Protein AF-A0A7C4KK81-F1 (afdb_monomer)

Radius of gyration: 18.34 Å; Cα contacts (8 Å, |Δi|>4): 42; chains: 1; bounding box: 38×30×48 Å

Sequence (102 aa):
MLQDIVTVFTRELKEILQMRGTKRSGWINVLVVIGIMGVYMPLMSGREWVTNLLNPISFAWLPLFLVIGVVADSFAGERERHTLETLLASRLPDASILLGKI

Organism: NCBI:txid229919

Solvent-accessible surface area (backbone atoms only — not comparable to full-atom values): 5784 Å² total; per-residue (Å²): 98,73,68,51,18,51,51,43,29,54,49,50,54,50,46,60,66,65,66,49,61,65,65,67,58,56,53,49,52,53,50,50,52,47,46,42,64,70,44,48,47,41,65,74,51,44,68,48,46,76,74,32,73,64,52,58,56,72,53,49,60,59,63,50,60,64,45,49,56,58,58,50,44,65,59,50,48,35,60,76,66,64,42,51,67,58,56,71,70,40,95,65,56,68,69,28,55,53,62,24,74,108

Secondary structure (DSSP, 8-state):
-HHHHHHHHHHHHHHHHHHSSTHHHHHHHHHHHHHIIIIIHHHHHTTHHHH-THHHHHTTHHHHHHHHHHHHHHHHHHHHTT-HHHHHTSSS-HHHHHHHH-

pLDDT: mean 82.4, std 6.84, range [57.34, 91.25]

Structure (mmCIF, N/CA/C/O backbone):
data_AF-A0A7C4KK81-F1
#
_entry.id   AF-A0A7C4KK81-F1
#
loop_
_atom_site.group_PDB
_atom_site.id
_atom_site.type_symbol
_atom_site.label_atom_id
_atom_site.label_alt_id
_atom_site.label_comp_id
_atom_site.label_asym_id
_atom_site.label_entity_id
_atom_site.label_seq_id
_atom_site.pdbx_PDB_ins_code
_atom_site.Cartn_x
_atom_site.Cartn_y
_atom_site.Cartn_z
_atom_site.occupancy
_atom_site.B_iso_or_equiv
_atom_site.auth_seq_id
_atom_site.auth_comp_id
_atom_site.auth_asym_id
_atom_site.auth_atom_id
_atom_site.pdbx_PDB_model_num
ATOM 1 N N . MET A 1 1 ? -20.019 -10.182 9.942 1.00 75.88 1 MET A N 1
ATOM 2 C CA . MET A 1 1 ? -18.632 -10.606 9.636 1.00 75.88 1 MET A CA 1
ATOM 3 C C . MET A 1 1 ? -18.087 -9.953 8.371 1.00 75.88 1 MET A C 1
ATOM 5 O O . MET A 1 1 ? -17.259 -9.072 8.498 1.00 75.88 1 MET A O 1
ATOM 9 N N . LEU A 1 2 ? -18.550 -10.296 7.159 1.00 83.56 2 LEU A N 1
ATOM 10 C CA . LEU A 1 2 ? -18.044 -9.663 5.920 1.00 83.56 2 LEU A CA 1
ATOM 11 C C . LEU A 1 2 ? -18.266 -8.140 5.881 1.00 83.56 2 LEU A C 1
ATOM 13 O O . LEU A 1 2 ? -17.357 -7.393 5.543 1.00 83.56 2 LEU A O 1
ATOM 17 N N . GLN A 1 3 ? -19.449 -7.673 6.291 1.00 86.69 3 GLN A N 1
ATOM 18 C CA . GLN A 1 3 ? -19.739 -6.237 6.409 1.00 86.69 3 GLN A CA 1
ATOM 19 C C . GLN A 1 3 ? -18.859 -5.542 7.459 1.00 86.69 3 GLN A C 1
ATOM 21 O O . GLN A 1 3 ? -18.434 -4.410 7.248 1.00 86.69 3 GLN A O 1
ATOM 26 N N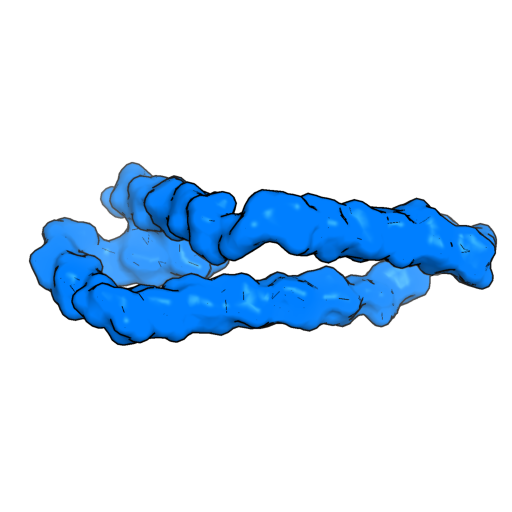 . ASP A 1 4 ? -18.541 -6.232 8.553 1.00 85.62 4 ASP A N 1
ATOM 27 C CA . ASP A 1 4 ? -17.691 -5.717 9.630 1.00 85.62 4 ASP A CA 1
ATOM 28 C C . ASP A 1 4 ? -16.242 -5.562 9.152 1.00 85.62 4 ASP A C 1
ATOM 30 O O . ASP A 1 4 ? -15.649 -4.500 9.324 1.00 85.62 4 ASP A O 1
ATOM 34 N N . ILE A 1 5 ? -15.711 -6.576 8.455 1.00 87.06 5 ILE A N 1
ATOM 35 C CA . ILE A 1 5 ? -14.381 -6.551 7.823 1.00 87.06 5 ILE A CA 1
ATOM 36 C C . ILE A 1 5 ? -14.280 -5.383 6.840 1.00 87.06 5 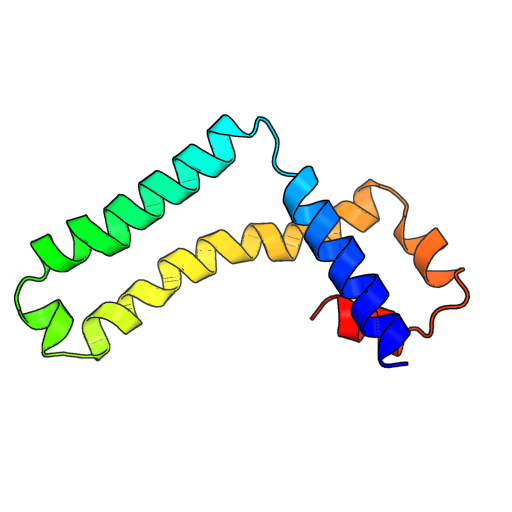ILE A C 1
ATOM 38 O O . ILE A 1 5 ? -13.357 -4.576 6.924 1.00 87.06 5 ILE A O 1
ATOM 42 N N . VAL A 1 6 ? -15.257 -5.245 5.938 1.00 88.94 6 VAL A N 1
ATOM 43 C CA . VAL A 1 6 ? -15.277 -4.152 4.952 1.00 88.94 6 VAL A CA 1
ATOM 44 C C . VAL A 1 6 ? -15.380 -2.787 5.636 1.00 88.94 6 VAL A C 1
ATOM 46 O O . VAL A 1 6 ? -14.776 -1.821 5.166 1.00 88.94 6 VAL A O 1
ATOM 49 N N . THR A 1 7 ? -16.103 -2.690 6.754 1.00 87.69 7 THR A N 1
ATOM 50 C CA . THR A 1 7 ? -16.216 -1.446 7.530 1.00 87.69 7 THR A CA 1
ATOM 51 C C . THR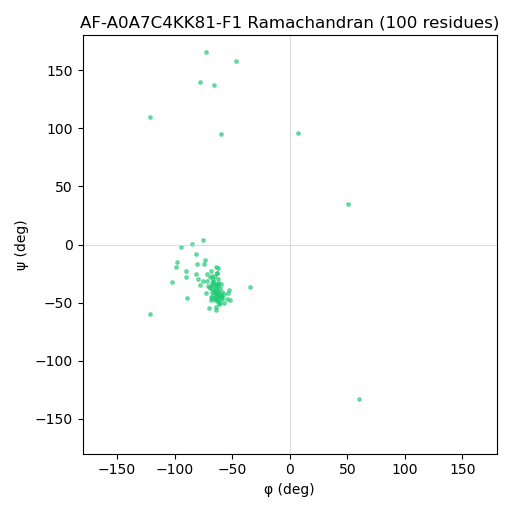 A 1 7 ? -14.870 -1.044 8.126 1.00 87.69 7 THR A C 1
ATOM 53 O O . THR A 1 7 ? -14.456 0.106 7.958 1.00 87.69 7 THR A O 1
ATOM 56 N N . VAL A 1 8 ? -14.161 -1.987 8.756 1.00 87.06 8 VAL A N 1
ATOM 57 C CA . VAL A 1 8 ? -12.814 -1.761 9.305 1.00 87.06 8 VAL A CA 1
ATOM 58 C C . VAL A 1 8 ? -11.838 -1.387 8.189 1.00 87.06 8 VAL A C 1
ATOM 60 O O . VAL A 1 8 ? -11.170 -0.362 8.288 1.00 87.06 8 VAL A O 1
ATOM 63 N N . PHE A 1 9 ? -11.836 -2.132 7.085 1.00 88.12 9 PHE A N 1
ATOM 64 C CA . PHE A 1 9 ? -10.969 -1.870 5.937 1.00 88.12 9 PHE A CA 1
ATOM 65 C C . PHE A 1 9 ? -11.215 -0.488 5.311 1.00 88.12 9 PHE A C 1
ATOM 67 O O . PHE A 1 9 ? -10.286 0.265 5.026 1.00 88.12 9 PHE A O 1
ATOM 74 N N . THR A 1 10 ? -12.480 -0.101 5.127 1.00 87.12 10 THR A N 1
ATOM 75 C CA . THR A 1 10 ? -12.828 1.204 4.539 1.00 87.12 10 THR A CA 1
ATOM 76 C C . THR A 1 10 ? -12.452 2.356 5.467 1.00 87.12 10 THR A C 1
ATOM 78 O O . THR A 1 10 ? -12.055 3.426 4.993 1.00 87.12 10 THR A O 1
ATOM 81 N N . ARG A 1 11 ? -12.584 2.163 6.785 1.00 87.50 11 ARG A N 1
ATOM 82 C CA . ARG A 1 11 ? -12.085 3.117 7.778 1.00 87.50 11 ARG A CA 1
ATOM 83 C C . ARG A 1 11 ? -10.567 3.259 7.651 1.00 87.50 11 ARG A C 1
ATOM 85 O O . ARG A 1 11 ? -10.101 4.385 7.502 1.00 87.50 11 ARG A O 1
ATOM 92 N N . GLU A 1 12 ? -9.835 2.151 7.644 1.00 85.50 12 GLU A N 1
ATOM 93 C CA . GLU A 1 12 ? -8.370 2.138 7.571 1.00 85.50 12 GLU A CA 1
ATOM 94 C C . GLU A 1 12 ? -7.861 2.822 6.296 1.00 85.50 12 GLU A C 1
ATOM 96 O O . GLU A 1 12 ? -7.013 3.713 6.344 1.00 85.50 12 GLU A O 1
ATOM 101 N N . LEU A 1 13 ? -8.469 2.510 5.147 1.00 83.31 13 LEU A N 1
ATOM 102 C CA . LEU A 1 13 ? -8.164 3.178 3.882 1.00 83.31 13 LEU A CA 1
ATOM 103 C C . LEU A 1 13 ? -8.369 4.692 3.955 1.00 83.31 13 LEU A C 1
ATOM 105 O O . LEU A 1 13 ? -7.548 5.449 3.432 1.00 83.31 13 LEU A O 1
ATOM 109 N N . LYS A 1 14 ? -9.460 5.150 4.583 1.00 84.50 14 LYS A N 1
ATOM 110 C CA . LYS A 1 14 ? -9.719 6.585 4.769 1.00 84.50 14 LYS A CA 1
ATOM 111 C C . LYS A 1 14 ? -8.688 7.220 5.692 1.00 84.50 14 LYS A C 1
ATOM 113 O O . LYS A 1 14 ? -8.247 8.328 5.390 1.00 84.50 14 LYS A O 1
ATOM 118 N N . GLU A 1 15 ? -8.290 6.542 6.765 1.00 82.00 15 GLU A N 1
ATOM 119 C CA . GLU A 1 15 ? -7.250 7.028 7.670 1.00 82.00 15 GLU A CA 1
ATOM 120 C C . GLU A 1 15 ? -5.904 7.141 6.958 1.00 82.00 15 GLU A C 1
ATOM 122 O O . GLU A 1 15 ? -5.320 8.217 6.992 1.00 82.00 15 GLU A O 1
ATOM 127 N N . ILE A 1 16 ? -5.465 6.132 6.203 1.00 78.75 16 ILE A N 1
ATOM 128 C CA . ILE A 1 16 ? -4.224 6.195 5.407 1.00 78.75 16 ILE A CA 1
ATOM 129 C C . ILE A 1 16 ? -4.276 7.349 4.388 1.00 78.75 16 ILE A C 1
ATOM 131 O O . ILE A 1 16 ? -3.302 8.087 4.206 1.00 78.75 16 ILE A O 1
ATOM 135 N N . LEU A 1 17 ? -5.426 7.557 3.740 1.00 75.06 17 LEU A N 1
ATOM 136 C CA . LEU A 1 17 ? -5.633 8.669 2.804 1.00 75.06 17 LEU A CA 1
ATOM 137 C C . LEU A 1 17 ? -5.604 10.047 3.484 1.00 75.06 17 LEU A C 1
ATOM 139 O O . LEU A 1 17 ? -5.150 11.012 2.864 1.00 75.06 17 LEU A O 1
ATOM 143 N N . GLN A 1 18 ? -6.087 10.154 4.724 1.00 73.31 18 GLN A N 1
ATOM 144 C CA . GLN A 1 18 ? -6.167 11.408 5.484 1.00 73.31 18 GLN A CA 1
ATOM 145 C C . GLN A 1 18 ? -4.910 11.696 6.324 1.00 73.31 18 GLN A C 1
ATOM 147 O O . GLN A 1 18 ? -4.586 12.864 6.531 1.00 73.31 18 GLN A O 1
ATOM 152 N N . MET A 1 19 ? -4.179 10.666 6.761 1.00 63.16 19 MET A N 1
ATOM 153 C CA . MET A 1 19 ? -2.934 10.745 7.542 1.00 63.16 19 MET A CA 1
ATOM 154 C C . MET A 1 19 ? -1.733 11.187 6.717 1.00 63.16 19 MET A C 1
ATOM 156 O O . MET A 1 19 ? -0.714 11.577 7.287 1.00 63.16 19 MET A O 1
ATOM 160 N N . ARG A 1 20 ? -1.848 11.194 5.383 1.00 59.00 20 ARG A N 1
ATOM 161 C CA . ARG A 1 20 ? -0.872 11.850 4.513 1.00 59.00 20 ARG A CA 1
ATOM 162 C C . ARG A 1 20 ? -0.815 13.341 4.858 1.00 59.00 20 ARG A C 1
ATOM 164 O O . ARG A 1 20 ? -1.596 14.142 4.339 1.00 59.00 20 ARG A O 1
ATOM 171 N N . GLY A 1 21 ? 0.141 13.708 5.714 1.00 61.00 21 GLY A N 1
ATOM 172 C CA . GLY A 1 21 ? 0.568 15.087 5.932 1.00 61.00 21 GLY A CA 1
ATOM 173 C C . GLY A 1 21 ? 0.777 15.819 4.603 1.00 61.00 21 GLY A C 1
ATOM 174 O O . GLY A 1 21 ? 0.935 15.179 3.564 1.00 61.00 21 GLY A O 1
ATOM 175 N N . THR A 1 22 ? 0.716 17.157 4.639 1.00 57.34 22 THR A N 1
ATOM 176 C CA . THR A 1 22 ? 0.678 18.100 3.500 1.00 57.34 22 THR A CA 1
ATOM 177 C C . THR A 1 22 ? 0.544 17.407 2.146 1.00 57.34 22 THR A C 1
ATOM 179 O O . THR A 1 22 ? 1.557 17.016 1.572 1.00 57.34 22 THR A O 1
ATOM 182 N N . LYS A 1 23 ? -0.685 17.287 1.618 1.00 61.19 23 LYS A N 1
ATOM 183 C CA . LYS A 1 23 ? -1.030 16.592 0.355 1.00 61.19 23 LYS A CA 1
ATOM 184 C C . LYS A 1 23 ? 0.039 16.707 -0.750 1.00 61.19 23 LYS A C 1
ATOM 186 O O . LYS A 1 23 ? 0.291 15.732 -1.447 1.00 61.19 23 LYS A O 1
ATOM 191 N N . ARG A 1 24 ? 0.719 17.856 -0.876 1.00 63.34 24 ARG A N 1
ATOM 192 C CA . ARG A 1 24 ? 1.880 18.055 -1.766 1.00 63.34 24 ARG A CA 1
ATOM 193 C C . ARG A 1 24 ? 3.001 17.016 -1.609 1.00 63.34 24 ARG A C 1
ATOM 195 O O . ARG A 1 24 ? 3.446 16.502 -2.623 1.00 63.34 24 ARG A O 1
ATOM 202 N N . SER A 1 25 ? 3.449 16.695 -0.395 1.00 69.94 25 SER A N 1
ATOM 203 C CA . SER A 1 25 ? 4.572 15.771 -0.157 1.00 69.94 25 SER A CA 1
ATOM 204 C C . SER A 1 25 ? 4.255 14.348 -0.632 1.00 69.94 25 SER A C 1
ATOM 206 O O . SER A 1 25 ? 5.042 13.738 -1.354 1.00 69.94 25 SER A O 1
ATOM 208 N N . GLY A 1 26 ? 3.049 13.852 -0.329 1.00 76.88 26 GLY A N 1
ATOM 209 C CA . GLY A 1 26 ? 2.596 12.538 -0.795 1.00 76.88 26 GLY A CA 1
ATOM 210 C C . GLY A 1 26 ? 2.490 12.449 -2.321 1.00 76.88 26 GLY A C 1
ATOM 211 O O . GLY A 1 26 ? 2.931 11.465 -2.909 1.00 76.88 26 GLY A O 1
ATOM 212 N N . TRP A 1 27 ? 1.957 13.487 -2.973 1.00 77.69 27 TRP A N 1
ATOM 213 C CA . TRP A 1 27 ? 1.876 13.546 -4.438 1.00 77.69 27 TRP A CA 1
ATOM 214 C C . TRP A 1 27 ? 3.250 13.636 -5.107 1.00 77.69 27 TRP A C 1
ATOM 216 O O . TRP A 1 27 ? 3.460 12.995 -6.134 1.00 77.69 27 TRP A O 1
ATOM 226 N N . ILE A 1 28 ? 4.191 14.383 -4.521 1.00 83.75 28 ILE A N 1
ATOM 227 C CA . ILE A 1 28 ? 5.572 14.470 -5.016 1.00 83.75 28 ILE A CA 1
ATOM 228 C C . ILE A 1 28 ? 6.255 13.104 -4.924 1.00 83.75 28 ILE A C 1
ATOM 230 O O . ILE A 1 28 ? 6.851 12.674 -5.904 1.00 83.75 28 ILE A O 1
ATOM 234 N N . ASN A 1 29 ? 6.126 12.395 -3.798 1.00 81.81 29 ASN A N 1
ATOM 235 C CA . ASN A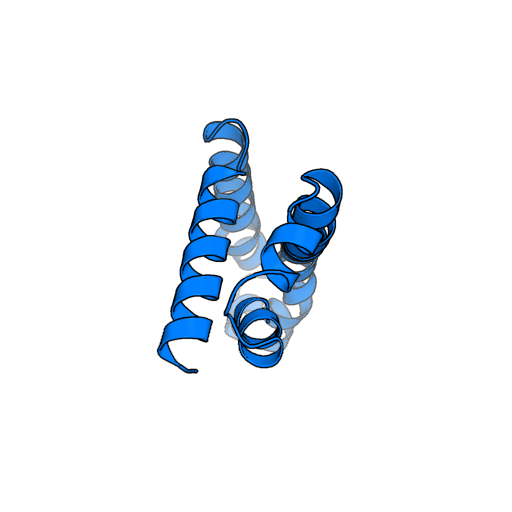 1 29 ? 6.699 11.055 -3.647 1.00 81.81 29 ASN A CA 1
ATOM 236 C C . ASN A 1 29 ? 6.142 10.090 -4.712 1.00 81.81 29 ASN A C 1
ATOM 238 O O . ASN A 1 29 ? 6.908 9.452 -5.428 1.00 81.81 29 ASN A O 1
ATOM 242 N N . VAL A 1 30 ? 4.819 10.075 -4.919 1.00 83.00 30 VAL A N 1
ATOM 243 C CA . VAL A 1 30 ? 4.190 9.251 -5.969 1.00 83.00 30 VAL A CA 1
ATOM 244 C C . VAL A 1 30 ? 4.716 9.607 -7.365 1.00 83.00 30 VAL A C 1
ATOM 246 O O . VAL A 1 30 ? 5.058 8.709 -8.131 1.00 83.00 30 VAL A O 1
ATOM 249 N N . LEU A 1 31 ? 4.828 10.898 -7.695 1.00 88.88 31 LEU A N 1
ATOM 250 C CA . LEU A 1 31 ? 5.385 11.351 -8.975 1.00 88.88 31 LEU A CA 1
ATOM 251 C C . LEU A 1 31 ? 6.842 10.921 -9.163 1.00 88.88 31 LEU A C 1
ATOM 253 O O . LEU A 1 31 ? 7.209 10.480 -10.250 1.00 88.88 31 LEU A O 1
ATOM 257 N N . VAL A 1 32 ? 7.659 11.018 -8.113 1.00 88.38 32 VAL A N 1
ATOM 258 C CA . VAL A 1 32 ? 9.062 10.585 -8.132 1.00 88.38 32 VAL A CA 1
ATOM 259 C C . VAL A 1 32 ? 9.152 9.081 -8.377 1.00 88.38 32 VAL A C 1
ATOM 261 O O . VAL A 1 32 ? 9.911 8.655 -9.244 1.00 88.38 32 VAL A O 1
ATOM 264 N N . VAL A 1 33 ? 8.340 8.275 -7.690 1.00 86.19 33 VAL A N 1
ATOM 265 C CA . VAL A 1 33 ? 8.321 6.814 -7.870 1.00 86.19 33 VAL A CA 1
ATOM 266 C C . VAL A 1 33 ? 7.891 6.434 -9.285 1.00 86.19 33 VAL A C 1
ATOM 268 O O . VAL A 1 33 ? 8.548 5.607 -9.915 1.00 86.19 33 VAL A O 1
ATOM 271 N N . ILE A 1 34 ? 6.842 7.069 -9.820 1.00 89.06 34 ILE A N 1
ATOM 272 C CA . ILE A 1 34 ? 6.391 6.845 -11.202 1.00 89.06 34 ILE A CA 1
ATOM 273 C C . ILE A 1 34 ? 7.472 7.268 -12.202 1.00 89.06 34 ILE A C 1
ATOM 275 O O . ILE A 1 34 ? 7.728 6.546 -13.160 1.00 89.06 34 ILE A O 1
ATOM 279 N N . GLY A 1 35 ? 8.140 8.402 -11.982 1.00 91.25 35 GLY A N 1
ATOM 280 C CA . GLY A 1 35 ? 9.233 8.854 -12.842 1.00 91.25 35 GLY A CA 1
ATOM 281 C C . GLY A 1 35 ? 10.420 7.888 -12.834 1.00 91.25 35 GLY A C 1
ATOM 282 O O . GLY A 1 35 ? 10.948 7.542 -13.890 1.00 91.25 35 GLY A O 1
ATOM 283 N N . ILE A 1 36 ? 10.811 7.395 -11.657 1.00 89.25 36 ILE A N 1
ATOM 284 C CA . ILE A 1 36 ? 11.940 6.469 -11.517 1.00 89.25 36 ILE A CA 1
ATOM 285 C C . ILE A 1 36 ? 11.595 5.094 -12.103 1.00 89.25 36 ILE A C 1
ATOM 287 O O . ILE A 1 36 ? 12.315 4.600 -12.968 1.00 89.25 36 ILE A O 1
ATOM 291 N N . MET A 1 37 ? 10.498 4.471 -11.667 1.00 86.44 37 MET A N 1
ATOM 292 C CA . MET A 1 37 ? 10.151 3.108 -12.091 1.00 86.44 37 MET A CA 1
ATOM 293 C C . MET A 1 37 ? 9.532 3.047 -13.487 1.00 86.44 37 MET A C 1
ATOM 295 O O . MET A 1 37 ? 9.743 2.076 -14.204 1.00 86.44 37 MET A O 1
ATOM 299 N N . GLY A 1 38 ? 8.749 4.054 -13.866 1.00 86.38 38 GLY A N 1
ATOM 300 C CA . GLY A 1 38 ? 8.007 4.069 -15.126 1.00 86.38 38 GLY A CA 1
ATOM 301 C C . GLY A 1 38 ? 8.775 4.676 -16.295 1.00 86.38 38 GLY A C 1
ATOM 302 O O . GLY A 1 38 ? 8.460 4.359 -17.439 1.00 86.38 38 GLY A O 1
ATOM 303 N N . VAL A 1 39 ? 9.772 5.529 -16.036 1.00 89.62 39 VAL A N 1
ATOM 304 C CA . VAL A 1 39 ? 10.534 6.206 -17.099 1.00 89.62 39 VAL A CA 1
ATOM 305 C C . VAL A 1 39 ? 12.017 5.891 -16.995 1.00 89.62 39 VAL A C 1
ATOM 307 O O . VAL A 1 39 ? 12.568 5.304 -17.919 1.00 89.62 39 VAL A O 1
ATOM 310 N N . TYR A 1 40 ? 12.667 6.228 -15.882 1.00 90.06 40 TYR A N 1
ATOM 311 C CA . TYR A 1 40 ? 14.123 6.112 -15.762 1.00 90.06 40 TYR A CA 1
ATOM 312 C C . TYR A 1 40 ? 14.622 4.662 -15.876 1.00 90.06 40 TYR A C 1
ATOM 314 O O . TYR A 1 40 ? 15.526 4.386 -16.663 1.00 90.06 40 TYR A O 1
ATOM 322 N N . MET A 1 41 ? 14.002 3.725 -15.152 1.00 86.19 41 MET A N 1
ATOM 323 C CA . MET A 1 41 ? 14.392 2.308 -15.143 1.00 86.19 41 MET A CA 1
ATOM 324 C C . MET A 1 41 ? 14.251 1.619 -16.516 1.00 86.19 41 MET A C 1
ATOM 326 O O . MET A 1 41 ? 15.230 1.014 -16.970 1.00 86.19 41 MET A O 1
ATOM 330 N N . PRO A 1 42 ? 13.110 1.741 -17.230 1.00 87.75 42 PRO A N 1
ATOM 331 C CA . PRO A 1 42 ? 12.984 1.225 -18.592 1.00 87.75 42 PRO A CA 1
ATOM 332 C C . PRO A 1 42 ? 13.978 1.858 -19.566 1.00 87.75 42 PRO A C 1
ATOM 334 O O . PRO A 1 42 ? 14.505 1.171 -20.437 1.00 87.75 42 PRO A O 1
ATOM 337 N N . LEU A 1 43 ? 14.256 3.158 -19.419 1.00 89.50 43 LEU A N 1
ATOM 338 C CA . LEU A 1 43 ? 15.163 3.877 -20.316 1.00 89.50 43 LEU A CA 1
ATOM 339 C C . LEU A 1 43 ? 16.625 3.460 -20.100 1.00 89.50 43 LEU A C 1
ATOM 341 O O . LEU A 1 43 ? 17.371 3.347 -21.069 1.00 89.50 43 LEU A O 1
ATOM 345 N N . MET A 1 44 ? 17.012 3.177 -18.852 1.00 88.19 44 MET A N 1
ATOM 346 C CA . MET A 1 44 ? 18.344 2.677 -18.493 1.00 88.19 44 MET A CA 1
ATOM 347 C C . MET A 1 44 ? 18.551 1.214 -18.910 1.00 88.19 44 MET A C 1
ATOM 349 O O . MET A 1 44 ? 19.611 0.868 -19.424 1.00 88.19 44 MET A O 1
ATOM 353 N N . SER A 1 45 ? 17.544 0.359 -18.712 1.00 84.75 45 SER A N 1
ATOM 354 C CA . SER A 1 45 ? 17.612 -1.073 -19.054 1.00 84.75 45 SER A CA 1
ATOM 355 C C . SER A 1 45 ? 17.360 -1.363 -20.541 1.00 84.75 45 SER A C 1
ATOM 357 O O . SER A 1 45 ? 17.653 -2.454 -21.034 1.00 84.75 45 SER A O 1
ATOM 359 N N . GLY A 1 46 ? 16.784 -0.409 -21.276 1.00 86.12 46 GLY A N 1
ATOM 360 C CA . GLY A 1 46 ? 16.484 -0.541 -22.697 1.00 86.12 46 GLY A CA 1
ATOM 361 C C . GLY A 1 46 ? 15.534 -1.705 -23.000 1.00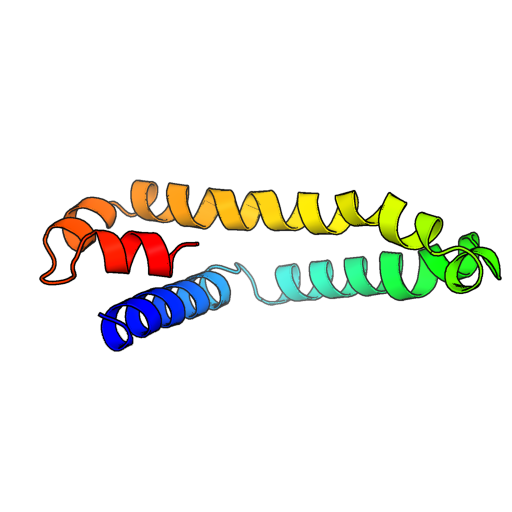 86.12 46 GLY A C 1
ATOM 362 O O . GLY A 1 46 ? 14.503 -1.883 -22.351 1.00 86.12 46 GLY A O 1
ATOM 363 N N . ARG A 1 47 ? 15.871 -2.519 -24.011 1.00 84.88 47 ARG A N 1
ATOM 364 C CA . ARG A 1 47 ? 15.029 -3.654 -24.440 1.00 84.88 47 ARG A CA 1
ATOM 365 C C . ARG A 1 47 ? 14.904 -4.748 -23.378 1.00 84.88 47 ARG A C 1
ATOM 367 O O . ARG A 1 47 ? 13.867 -5.406 -23.343 1.00 84.88 47 ARG A O 1
ATOM 374 N N . GLU A 1 48 ? 15.891 -4.894 -22.490 1.00 85.88 48 GLU A N 1
ATOM 375 C CA . GLU A 1 48 ? 15.869 -5.929 -21.449 1.00 85.88 48 GLU A CA 1
ATOM 376 C C . GLU A 1 48 ? 14.718 -5.764 -20.459 1.00 85.88 48 GLU A C 1
ATOM 378 O O . GLU A 1 48 ? 14.259 -6.750 -19.889 1.00 85.88 48 GLU A O 1
ATOM 383 N N . TRP A 1 49 ? 14.203 -4.542 -20.295 1.00 83.12 49 TRP A N 1
ATOM 384 C CA . TRP A 1 49 ? 13.045 -4.275 -19.443 1.00 83.12 49 TRP A CA 1
ATOM 385 C C . TRP A 1 49 ? 11.784 -5.037 -19.878 1.00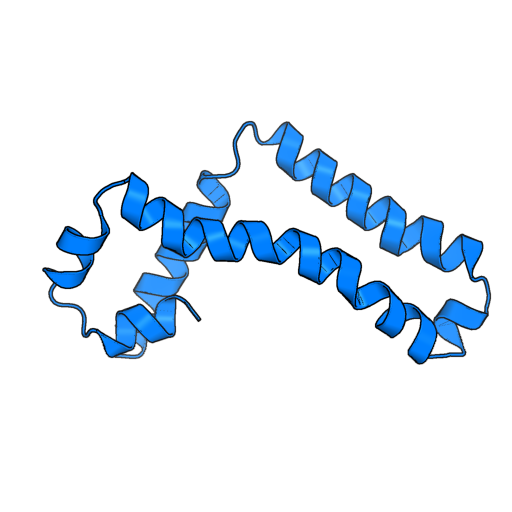 83.12 49 TRP A C 1
ATOM 387 O O . TRP A 1 49 ? 10.978 -5.434 -19.040 1.00 83.12 49 TRP A O 1
ATOM 397 N N . VAL A 1 50 ? 11.612 -5.240 -21.188 1.00 83.75 50 VAL A N 1
ATOM 398 C CA . VAL A 1 50 ? 10.425 -5.896 -21.763 1.00 83.75 50 VAL A CA 1
ATOM 399 C C . VAL A 1 50 ? 10.724 -7.341 -22.155 1.00 83.75 50 VAL A C 1
ATOM 401 O O . VAL A 1 50 ? 9.842 -8.192 -22.078 1.00 83.75 50 VAL A O 1
ATOM 404 N N . THR A 1 51 ? 11.957 -7.642 -22.570 1.00 87.94 51 THR A N 1
ATOM 405 C CA . THR A 1 51 ? 12.322 -8.991 -23.024 1.00 87.94 51 THR A CA 1
ATOM 406 C C . THR A 1 51 ? 12.639 -9.947 -21.881 1.00 87.94 51 THR A C 1
ATOM 408 O O . THR A 1 51 ? 12.498 -11.154 -22.062 1.00 87.94 51 THR A O 1
ATOM 411 N N . ASN A 1 52 ? 13.071 -9.443 -20.720 1.00 88.38 52 ASN A N 1
ATOM 412 C CA . ASN A 1 52 ? 13.429 -10.274 -19.576 1.00 88.38 52 ASN A CA 1
ATOM 413 C C . ASN A 1 52 ? 12.579 -9.918 -18.351 1.00 88.38 52 ASN A C 1
ATOM 415 O O . ASN A 1 52 ? 12.768 -8.879 -17.724 1.00 88.38 52 ASN A O 1
ATOM 419 N N . LEU A 1 53 ? 11.669 -10.822 -17.977 1.00 84.62 53 LEU A N 1
ATOM 420 C CA . LEU A 1 53 ? 10.743 -10.635 -16.856 1.00 84.62 53 LEU A CA 1
ATOM 421 C C . LEU A 1 53 ? 11.459 -10.505 -15.499 1.00 84.62 53 LEU A C 1
ATOM 423 O O . LEU A 1 53 ? 10.926 -9.894 -14.574 1.00 84.62 53 LEU A O 1
ATOM 427 N N . LEU A 1 54 ? 12.678 -11.040 -15.377 1.00 88.12 54 LEU A N 1
ATOM 428 C CA . LEU A 1 54 ? 13.457 -10.958 -14.140 1.00 88.12 54 LEU A CA 1
ATOM 42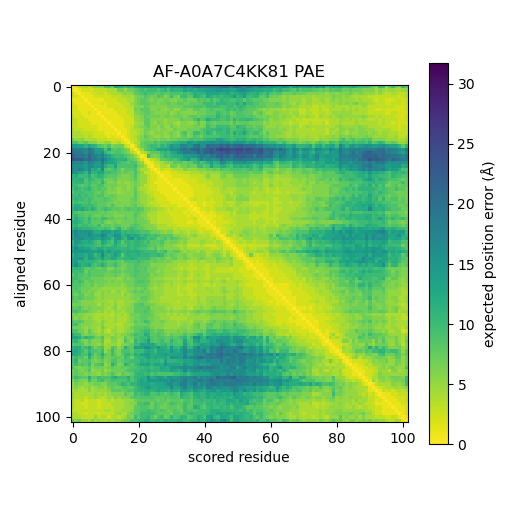9 C C . LEU A 1 54 ? 13.879 -9.526 -13.811 1.00 88.12 54 LEU A C 1
ATOM 431 O O . LEU A 1 54 ? 13.993 -9.187 -12.636 1.00 88.12 54 LEU A O 1
ATOM 435 N N . ASN A 1 55 ? 14.073 -8.679 -14.824 1.00 85.00 55 ASN A N 1
ATOM 436 C CA . ASN A 1 55 ? 14.550 -7.319 -14.623 1.00 85.00 55 ASN A CA 1
ATOM 437 C C . ASN A 1 55 ? 13.541 -6.464 -13.822 1.00 85.00 55 ASN A C 1
ATOM 439 O O . ASN A 1 55 ? 13.882 -6.036 -12.721 1.00 85.00 55 ASN A O 1
ATOM 443 N N . PRO A 1 56 ? 12.268 -6.299 -14.235 1.00 85.12 56 PRO A N 1
ATOM 444 C CA . PRO A 1 56 ? 11.290 -5.568 -13.427 1.00 85.12 56 PRO A CA 1
ATOM 445 C C . PRO A 1 56 ? 11.011 -6.224 -12.062 1.00 85.12 56 PRO A C 1
ATOM 447 O O . PRO A 1 56 ? 10.826 -5.508 -11.078 1.00 85.12 56 PRO A O 1
ATOM 450 N N . ILE A 1 57 ? 11.039 -7.562 -11.959 1.00 89.44 57 ILE A N 1
ATOM 451 C CA . ILE A 1 57 ? 10.874 -8.268 -10.672 1.00 89.44 57 ILE A CA 1
ATOM 452 C C . ILE A 1 57 ? 12.020 -7.939 -9.711 1.00 89.44 57 ILE A C 1
ATOM 454 O O . ILE A 1 57 ? 11.784 -7.707 -8.526 1.00 89.44 57 ILE A O 1
ATOM 458 N N . SER A 1 58 ? 13.253 -7.864 -10.213 1.00 87.00 58 SER A N 1
ATOM 459 C CA . SER A 1 58 ? 14.422 -7.519 -9.404 1.00 87.00 58 SER A CA 1
ATOM 460 C C . SER A 1 58 ? 14.343 -6.115 -8.805 1.00 87.00 58 SER A C 1
ATOM 462 O O . SER A 1 58 ? 14.990 -5.868 -7.797 1.00 87.00 58 SER A O 1
ATOM 464 N N . PHE A 1 59 ? 13.515 -5.221 -9.357 1.00 86.31 59 PHE A N 1
ATOM 465 C CA . PHE A 1 59 ? 13.253 -3.887 -8.810 1.00 86.31 59 PHE A CA 1
ATOM 466 C C . PHE A 1 59 ? 12.014 -3.814 -7.909 1.00 86.31 59 PHE A C 1
ATOM 468 O O . PHE A 1 59 ? 11.746 -2.760 -7.329 1.00 86.31 59 PHE A O 1
ATOM 475 N N . ALA A 1 60 ? 11.274 -4.913 -7.728 1.00 86.19 60 ALA A N 1
ATOM 476 C CA . ALA A 1 60 ? 10.066 -4.941 -6.902 1.00 86.19 60 ALA A CA 1
ATOM 477 C C . ALA A 1 60 ? 10.334 -4.652 -5.412 1.00 86.19 60 ALA A C 1
ATOM 479 O O . ALA A 1 60 ? 9.424 -4.245 -4.694 1.00 86.19 60 ALA A O 1
ATOM 480 N N . TRP A 1 61 ? 11.577 -4.793 -4.939 1.00 88.12 61 TRP A N 1
ATOM 481 C CA . TRP A 1 61 ? 11.940 -4.428 -3.565 1.00 88.12 61 TRP A CA 1
ATOM 482 C C . TRP A 1 61 ? 11.748 -2.932 -3.275 1.00 88.12 61 TRP A C 1
ATOM 484 O O . TRP A 1 61 ? 11.437 -2.575 -2.143 1.00 88.12 61 TRP A O 1
ATOM 494 N N . LEU A 1 62 ? 11.890 -2.059 -4.279 1.00 86.06 62 LEU A N 1
ATOM 495 C CA . LEU A 1 62 ? 11.784 -0.610 -4.109 1.00 86.06 62 LEU A CA 1
ATOM 496 C C . LEU A 1 62 ? 10.370 -0.169 -3.673 1.00 86.06 62 LEU A C 1
ATOM 498 O O . LEU A 1 62 ? 10.256 0.479 -2.631 1.00 86.06 62 LEU A O 1
ATOM 502 N N . PRO A 1 63 ? 9.277 -0.530 -4.378 1.00 85.12 63 PRO A N 1
ATOM 503 C CA . PRO A 1 63 ? 7.929 -0.217 -3.909 1.00 85.12 63 PRO A CA 1
ATOM 504 C C . PRO A 1 63 ? 7.573 -0.959 -2.616 1.00 85.12 63 PRO A C 1
ATOM 506 O O . PRO A 1 63 ? 6.886 -0.384 -1.774 1.00 85.12 63 PRO A O 1
ATOM 509 N N . LEU A 1 64 ? 8.071 -2.185 -2.409 1.00 88.38 64 LEU A N 1
ATOM 510 C CA . LEU A 1 64 ? 7.868 -2.908 -1.147 1.00 88.38 64 LEU A CA 1
ATOM 511 C C . LEU A 1 64 ? 8.452 -2.130 0.040 1.00 88.38 64 LEU A C 1
ATOM 513 O O . LEU A 1 64 ? 7.779 -1.966 1.054 1.00 88.38 64 LEU A O 1
ATOM 517 N N . PHE A 1 65 ? 9.657 -1.578 -0.109 1.00 87.94 65 PHE A N 1
ATOM 518 C CA . PHE A 1 65 ? 10.299 -0.779 0.932 1.00 87.94 65 PHE A CA 1
ATOM 519 C C . PHE A 1 65 ? 9.500 0.483 1.284 1.00 87.94 65 PHE A C 1
ATOM 521 O O . PHE A 1 65 ? 9.364 0.829 2.456 1.00 87.94 65 PHE A O 1
ATOM 528 N N . LEU A 1 66 ? 8.911 1.143 0.283 1.00 83.06 66 LEU A N 1
ATOM 529 C CA . LEU A 1 66 ? 8.070 2.325 0.493 1.00 83.06 66 LEU A CA 1
ATOM 530 C C . LEU 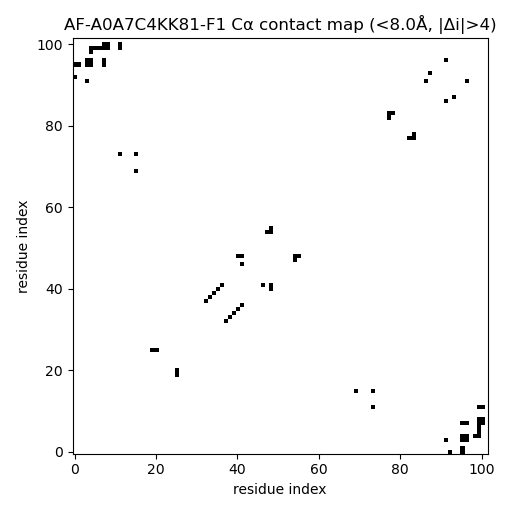A 1 66 ? 6.758 2.000 1.222 1.00 83.06 66 LEU A C 1
ATOM 532 O O . LEU A 1 66 ? 6.261 2.826 1.987 1.00 83.06 66 LEU A O 1
ATOM 536 N N . VAL A 1 67 ? 6.197 0.811 0.992 1.00 84.81 67 VAL A N 1
ATOM 537 C CA . VAL A 1 67 ? 4.940 0.374 1.616 1.00 84.81 67 VAL A CA 1
ATOM 538 C C . VAL A 1 67 ? 5.152 -0.114 3.051 1.00 84.81 67 VAL A C 1
ATOM 540 O O . VAL A 1 67 ? 4.264 0.081 3.876 1.00 84.81 67 VAL A O 1
ATOM 543 N N . ILE A 1 68 ? 6.323 -0.669 3.389 1.00 86.62 68 ILE A N 1
ATOM 544 C CA . ILE A 1 68 ? 6.620 -1.164 4.747 1.00 86.62 68 ILE A CA 1
ATOM 545 C C . ILE A 1 68 ? 6.372 -0.095 5.818 1.00 86.62 68 ILE A C 1
ATOM 547 O O . ILE A 1 68 ? 5.779 -0.406 6.846 1.00 86.62 68 ILE A O 1
ATOM 551 N N . GLY A 1 69 ? 6.767 1.158 5.571 1.00 82.69 69 GLY A N 1
ATOM 552 C CA . GLY A 1 69 ? 6.514 2.253 6.513 1.00 82.69 69 GLY A CA 1
ATOM 553 C C . GLY A 1 69 ? 5.021 2.504 6.735 1.00 82.69 69 GLY A C 1
ATOM 554 O O . GLY A 1 69 ? 4.577 2.630 7.868 1.00 82.69 69 GLY A O 1
ATOM 555 N N . VAL A 1 70 ? 4.226 2.474 5.661 1.00 82.62 70 VAL A N 1
ATOM 556 C CA . VAL A 1 70 ? 2.765 2.651 5.733 1.00 82.62 70 VAL A CA 1
ATOM 557 C C . VAL A 1 70 ? 2.105 1.511 6.508 1.00 82.62 70 VAL A C 1
ATOM 559 O O . VAL A 1 70 ? 1.197 1.750 7.298 1.00 82.62 70 VAL A O 1
ATOM 562 N N . VAL A 1 71 ? 2.573 0.277 6.303 1.00 84.56 71 VAL A N 1
ATOM 563 C CA . VAL A 1 71 ? 2.081 -0.893 7.042 1.00 84.56 71 VAL A CA 1
ATOM 564 C C . VAL A 1 71 ? 2.485 -0.811 8.512 1.00 84.56 71 VAL A C 1
ATOM 566 O O . VAL A 1 71 ? 1.682 -1.117 9.378 1.00 84.56 71 VAL A O 1
ATOM 569 N N . ALA A 1 72 ? 3.703 -0.377 8.832 1.00 83.75 72 ALA A N 1
ATOM 570 C CA . ALA A 1 72 ? 4.116 -0.208 10.224 1.00 83.75 72 ALA A CA 1
ATOM 571 C C . ALA A 1 72 ? 3.286 0.877 10.935 1.00 83.75 72 ALA A C 1
ATOM 573 O O . ALA A 1 72 ? 2.835 0.667 12.064 1.00 83.75 72 ALA A O 1
ATOM 574 N N . ASP A 1 73 ? 3.02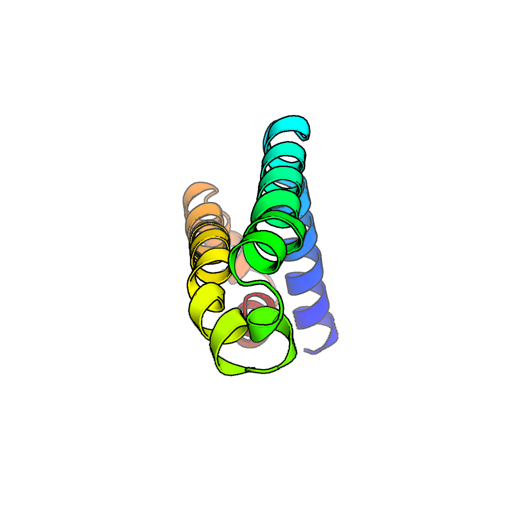2 1.993 10.253 1.00 80.38 73 ASP A N 1
ATOM 575 C CA . ASP A 1 73 ? 2.242 3.114 10.781 1.00 80.38 73 ASP A CA 1
ATOM 576 C C . ASP A 1 73 ? 0.762 2.766 11.010 1.00 80.38 73 ASP A C 1
ATOM 578 O O . ASP A 1 73 ? 0.149 3.341 11.908 1.00 80.38 73 ASP A O 1
ATOM 582 N N . SER A 1 74 ? 0.174 1.809 10.283 1.00 80.50 74 SER A N 1
ATOM 583 C CA . SER A 1 74 ? -1.219 1.379 10.528 1.00 80.50 74 SER A CA 1
ATOM 584 C C . SER A 1 74 ? -1.387 0.624 11.857 1.00 80.50 74 SER A C 1
ATOM 586 O O . SER A 1 74 ? -2.441 0.664 12.500 1.00 80.50 74 SER A O 1
ATOM 588 N N . PHE A 1 75 ? -0.327 -0.039 12.328 1.00 79.94 75 PHE A N 1
ATOM 589 C CA . PHE A 1 75 ? -0.303 -0.676 13.647 1.00 79.94 75 PHE A CA 1
ATOM 590 C C . PHE A 1 75 ? 0.189 0.282 14.735 1.00 79.94 75 PHE A C 1
ATOM 592 O O . PHE A 1 75 ? -0.426 0.375 15.801 1.00 79.94 75 PHE A O 1
ATOM 599 N N . ALA A 1 76 ? 1.279 1.009 14.477 1.00 79.94 76 ALA A N 1
ATOM 600 C CA . ALA A 1 76 ? 1.866 1.940 15.439 1.00 79.94 76 ALA A CA 1
ATOM 601 C C . ALA A 1 76 ? 0.975 3.168 15.682 1.00 79.94 76 ALA A C 1
ATOM 603 O O . ALA A 1 76 ? 0.825 3.596 16.826 1.00 79.94 76 ALA A O 1
ATOM 604 N N . GLY A 1 77 ? 0.312 3.682 14.645 1.00 78.38 77 GLY A N 1
ATOM 605 C CA . GLY A 1 77 ? -0.553 4.857 14.723 1.00 78.38 77 GLY A CA 1
ATOM 606 C C . GLY A 1 77 ? -1.769 4.653 15.624 1.00 78.38 77 GLY A C 1
ATOM 607 O O . GLY A 1 77 ? -2.148 5.560 16.363 1.00 78.38 77 GLY A O 1
ATOM 608 N N . GLU A 1 78 ? -2.355 3.454 15.651 1.00 77.62 78 GLU A N 1
ATOM 609 C CA . GLU A 1 78 ? -3.455 3.170 16.581 1.00 77.62 78 GLU A CA 1
ATOM 610 C C . GLU A 1 78 ? -2.993 3.056 18.037 1.00 77.62 78 GLU A C 1
ATOM 612 O O . GLU A 1 78 ? -3.735 3.439 18.952 1.00 77.62 78 GLU A O 1
ATOM 617 N N . ARG A 1 79 ? -1.757 2.585 18.249 1.00 78.19 79 ARG A N 1
ATOM 618 C CA . ARG A 1 79 ? -1.112 2.578 19.566 1.00 78.19 79 ARG A CA 1
ATOM 619 C C . ARG A 1 79 ? -0.820 3.998 20.042 1.00 78.19 79 ARG A C 1
ATOM 621 O O . ARG A 1 79 ? -1.137 4.320 21.181 1.00 78.19 79 ARG A O 1
ATOM 628 N N . GLU A 1 80 ? -0.262 4.844 19.182 1.00 79.94 80 GLU A N 1
ATOM 629 C CA . GLU A 1 80 ? 0.057 6.242 19.506 1.00 79.94 80 GLU A CA 1
ATOM 630 C C . GLU A 1 80 ? -1.191 7.097 19.752 1.00 79.94 80 GLU A C 1
ATOM 632 O O . GLU A 1 80 ? -1.167 8.010 20.573 1.00 79.94 80 GLU A O 1
ATOM 637 N N . ARG A 1 81 ? -2.307 6.786 19.084 1.00 77.50 81 ARG A N 1
ATOM 638 C CA . ARG A 1 81 ? -3.590 7.486 19.269 1.00 77.50 81 ARG A CA 1
ATOM 639 C C . ARG A 1 81 ? -4.428 6.945 20.426 1.00 77.50 81 ARG A C 1
ATOM 641 O O . ARG A 1 81 ? -5.535 7.436 20.624 1.00 77.50 81 ARG A O 1
ATOM 648 N N . HIS A 1 82 ? -3.944 5.933 21.151 1.00 78.38 82 HIS A N 1
ATOM 649 C CA . HIS A 1 82 ? -4.687 5.244 22.215 1.00 78.38 82 HIS A CA 1
ATOM 650 C C . HIS A 1 82 ? -6.091 4.780 21.776 1.00 78.38 82 HIS A C 1
ATOM 652 O O . HIS A 1 82 ? -7.049 4.792 22.545 1.00 78.38 82 HIS A O 1
ATOM 658 N N . THR A 1 83 ? -6.228 4.368 20.512 1.00 80.88 83 THR A N 1
ATOM 659 C CA . THR A 1 83 ? -7.518 3.929 19.943 1.00 80.88 83 THR A CA 1
ATOM 660 C C . THR A 1 83 ? -7.678 2.412 19.939 1.00 80.88 83 THR A C 1
ATOM 662 O O . THR A 1 83 ? -8.806 1.929 19.845 1.00 80.88 83 THR A O 1
ATOM 665 N N . LEU A 1 84 ? -6.586 1.661 20.139 1.00 73.56 84 LEU A N 1
ATOM 666 C CA . LEU A 1 84 ? -6.594 0.194 20.215 1.00 73.56 84 LEU A CA 1
ATOM 667 C C . LEU A 1 84 ? -7.569 -0.341 21.269 1.00 73.56 84 LEU A C 1
ATOM 669 O O . LEU A 1 84 ? -8.364 -1.231 20.986 1.00 73.56 84 LEU A O 1
ATOM 673 N N . GLU A 1 85 ? -7.542 0.227 22.472 1.00 76.44 85 GLU A N 1
ATOM 674 C CA . GLU A 1 85 ? -8.398 -0.201 23.585 1.00 76.44 85 GLU A CA 1
ATOM 675 C C . GLU A 1 85 ? -9.879 0.041 23.270 1.00 76.44 85 GLU A C 1
ATOM 677 O O . GLU A 1 85 ? -10.729 -0.801 23.548 1.00 76.44 85 GLU A O 1
ATOM 682 N N . THR A 1 86 ? -10.185 1.156 22.601 1.00 78.75 86 THR A N 1
ATOM 683 C CA . THR A 1 86 ? -11.548 1.495 22.167 1.00 78.75 86 THR A CA 1
ATOM 684 C C . THR A 1 86 ? -12.039 0.569 21.047 1.00 78.75 86 THR A C 1
ATOM 686 O O . THR A 1 86 ? -13.214 0.201 21.024 1.00 78.75 86 THR A O 1
ATOM 689 N N . LEU A 1 87 ? -11.156 0.154 20.133 1.00 76.25 87 LEU A N 1
ATOM 690 C CA . LEU A 1 87 ? -11.476 -0.815 19.079 1.00 76.25 87 LEU A CA 1
ATOM 691 C C . LEU A 1 87 ? -11.780 -2.201 19.636 1.00 76.25 87 LEU A C 1
ATOM 693 O O . LEU A 1 87 ? -12.765 -2.812 19.222 1.00 76.25 87 LEU A O 1
ATOM 697 N N . LEU A 1 88 ? -10.979 -2.661 20.596 1.00 76.94 88 LEU A N 1
ATOM 698 C CA . LEU A 1 88 ? -11.176 -3.948 21.268 1.00 76.94 88 LEU A CA 1
ATOM 699 C C . LEU A 1 88 ? -12.384 -3.935 22.218 1.00 76.94 88 LEU A C 1
ATOM 701 O O . LEU A 1 88 ? -12.988 -4.973 22.460 1.00 76.94 88 LEU A O 1
ATOM 705 N N . ALA A 1 89 ? -12.775 -2.763 22.726 1.00 81.38 89 ALA A N 1
ATOM 706 C CA . ALA A 1 89 ? -14.004 -2.588 23.502 1.00 81.38 89 ALA A CA 1
ATOM 707 C C . ALA A 1 89 ? -15.269 -2.453 22.629 1.00 81.38 89 ALA A C 1
ATOM 709 O O . ALA A 1 89 ? -16.387 -2.411 23.152 1.00 81.38 89 ALA A O 1
ATOM 710 N N . SER A 1 90 ? -15.118 -2.347 21.304 1.00 79.44 90 SER A N 1
ATOM 711 C CA . SER A 1 90 ? -16.248 -2.246 20.382 1.00 79.44 90 SER A CA 1
ATOM 712 C C . SER A 1 90 ? -16.979 -3.588 20.235 1.00 79.44 90 SER A C 1
ATOM 714 O O . SER A 1 90 ? -16.478 -4.646 20.596 1.00 79.44 90 SER A O 1
ATOM 716 N N . ARG A 1 91 ? -18.191 -3.570 19.669 1.00 82.75 91 ARG A N 1
ATOM 717 C CA . ARG A 1 91 ? -18.973 -4.799 19.422 1.00 82.75 91 ARG A CA 1
ATOM 718 C C . ARG A 1 91 ? -18.468 -5.626 18.230 1.00 82.75 91 ARG A C 1
ATOM 720 O O . ARG A 1 91 ? -19.130 -6.589 17.846 1.00 82.75 91 ARG A O 1
ATOM 727 N N . LEU A 1 92 ? -17.364 -5.226 17.600 1.00 83.00 92 LEU A N 1
ATOM 728 C CA . LEU A 1 92 ? -16.820 -5.917 16.438 1.00 83.00 92 LEU A CA 1
ATOM 729 C C . LEU A 1 92 ? -16.072 -7.186 16.876 1.00 83.00 92 LEU A C 1
ATOM 731 O O . LEU A 1 92 ? -15.341 -7.147 17.859 1.00 83.00 92 LEU A O 1
ATOM 735 N N . PRO A 1 93 ? -16.204 -8.307 16.147 1.00 84.81 93 PRO A N 1
ATOM 736 C CA . PRO A 1 93 ? -15.412 -9.500 16.427 1.00 84.81 93 PRO A CA 1
ATOM 737 C C . PRO A 1 93 ? -13.921 -9.254 16.158 1.00 84.81 93 PRO A C 1
ATOM 739 O O . PRO A 1 93 ? -13.580 -8.749 15.085 1.00 84.81 93 PRO A O 1
ATOM 742 N N . ASP A 1 94 ? -13.034 -9.729 17.036 1.00 83.69 94 ASP A N 1
ATOM 743 C CA . ASP A 1 94 ? -11.569 -9.604 16.886 1.00 83.69 94 ASP A CA 1
ATOM 744 C C . ASP A 1 94 ? -11.058 -10.116 15.533 1.00 83.69 94 ASP A C 1
ATOM 746 O O . ASP A 1 94 ? -10.216 -9.491 14.890 1.00 83.69 94 ASP A O 1
ATOM 750 N N . ALA A 1 95 ? -11.626 -11.220 15.037 1.00 85.50 95 ALA A N 1
ATOM 751 C CA . ALA A 1 95 ? -11.289 -11.763 13.722 1.00 85.50 95 ALA A CA 1
ATOM 752 C C . ALA A 1 95 ? -11.622 -10.789 12.578 1.00 85.50 95 ALA A C 1
ATOM 754 O O . ALA A 1 95 ? -10.914 -10.746 11.578 1.00 85.50 95 ALA A O 1
ATOM 755 N N . SER A 1 96 ? -12.685 -9.991 12.722 1.00 84.62 96 SER A N 1
ATOM 756 C CA . SER A 1 96 ? -13.067 -8.991 11.718 1.00 84.62 96 SER A CA 1
ATOM 757 C C . SER A 1 96 ? -12.147 -7.769 11.761 1.00 84.62 96 SER A C 1
ATOM 759 O O . SER A 1 96 ? -11.875 -7.182 10.718 1.00 84.62 96 SER A O 1
ATOM 761 N N . ILE A 1 97 ? -11.630 -7.423 12.945 1.00 84.00 97 ILE A N 1
ATOM 762 C CA . ILE A 1 97 ? -10.624 -6.367 13.118 1.00 84.00 97 ILE A CA 1
ATOM 763 C C . ILE A 1 97 ? -9.291 -6.806 12.504 1.00 84.00 97 ILE A C 1
ATOM 765 O O . ILE A 1 97 ? -8.707 -6.062 11.720 1.00 84.00 97 ILE A O 1
ATOM 769 N N . LEU A 1 98 ? -8.840 -8.031 12.801 1.00 84.62 98 LEU A N 1
ATOM 770 C CA . LEU A 1 98 ? -7.600 -8.585 12.253 1.00 84.62 98 LEU A CA 1
ATOM 771 C C . LEU A 1 98 ? -7.654 -8.675 10.722 1.00 84.62 98 LEU A C 1
ATOM 773 O O . LEU A 1 98 ? -6.757 -8.180 10.048 1.00 84.62 98 LEU A O 1
ATOM 777 N N . LEU A 1 99 ? -8.722 -9.263 10.174 1.00 85.38 99 LEU A N 1
ATOM 778 C CA . LEU A 1 99 ? -8.899 -9.403 8.725 1.00 85.38 99 LEU A CA 1
ATOM 779 C C . LEU A 1 99 ? -9.138 -8.067 8.016 1.00 85.38 99 LEU A C 1
ATOM 781 O O . LEU A 1 99 ? -8.897 -7.973 6.823 1.00 85.38 99 LEU A O 1
ATOM 785 N N . GLY A 1 100 ? -9.620 -7.041 8.720 1.00 83.19 100 GLY A N 1
ATOM 786 C CA . GLY A 1 100 ? -9.743 -5.696 8.161 1.00 83.19 100 GLY A CA 1
ATOM 787 C C . GLY A 1 100 ? -8.408 -4.952 8.035 1.00 83.19 100 GLY A C 1
ATOM 788 O O . GLY A 1 100 ? -8.357 -3.961 7.310 1.00 83.19 100 GLY A O 1
ATOM 789 N N . LYS A 1 101 ? -7.353 -5.407 8.733 1.00 82.88 101 LYS A N 1
ATOM 790 C CA . LYS A 1 101 ? -6.005 -4.805 8.714 1.00 82.88 101 LYS A CA 1
ATOM 791 C C . LYS A 1 101 ? -5.006 -5.503 7.781 1.00 82.88 101 LYS A C 1
ATOM 793 O O . LYS A 1 101 ? -3.981 -4.900 7.471 1.00 82.88 101 LYS A O 1
ATOM 798 N N . ILE A 1 102 ? -5.266 -6.754 7.392 1.00 82.19 102 ILE A N 1
ATOM 799 C CA . ILE A 1 102 ? -4.426 -7.559 6.483 1.00 82.19 102 ILE A CA 1
ATOM 800 C C . ILE A 1 102 ? -4.901 -7.358 5.046 1.00 82.19 102 ILE A C 1
ATOM 802 O O . ILE A 1 102 ? -4.031 -7.151 4.172 1.00 82.19 102 ILE A O 1
#

Foldseek 3Di:
DVVLLVVLLVVLVVCLVVVPPPPVVVVVVVVVCCCVLVPVQCVVCPPCVPVPPVSSVVVPVVVVVVCVVVLVCSVVVCVVVVCVVVVVVDPGDPVSNVSSSD

Mean predicted aligned error: 7.5 Å